Protein AF-A0A447U029-F1 (afdb_monomer_lite)

InterPro domains:
  IPR009736 Protein of unknown function DUF1307 [PF06998] (16-78)
  IPR036699 YehR-like superfamily [SSF160704] (14-79)

Organism: Salmonella enterica I (NCBI:txid59201)

pLDDT: mean 71.26, std 14.67, range [39.44, 90.0]

Foldseek 3Di:
DVVVVVVQVPDPFDWDWDWDWDADPNKIWIWIFTAGPPGTPDIDIDIDDDCVVLVHPDDVSSVVSVVVVVVVVCVPDVDD

Structure (mmCIF, N/CA/C/O backbone):
data_AF-A0A447U029-F1
#
_entry.id   AF-A0A447U029-F1
#
loop_
_atom_site.group_PDB
_atom_site.id
_atom_site.type_symbol
_atom_site.label_atom_id
_atom_site.label_alt_id
_atom_site.label_comp_id
_atom_site.label_asym_id
_atom_site.label_entity_id
_atom_site.label_seq_id
_atom_site.pdbx_PDB_ins_code
_atom_site.Cartn_x
_atom_site.Cartn_y
_atom_site.Cartn_z
_atom_site.occupancy
_atom_site.B_iso_or_equiv
_atom_site.auth_seq_id
_atom_site.auth_comp_id
_atom_site.auth_asym_id
_atom_site.auth_atom_id
_atom_site.pdbx_PDB_model_num
ATOM 1 N N . MET A 1 1 ? -25.014 12.493 9.021 1.00 50.81 1 MET A N 1
ATOM 2 C CA . MET A 1 1 ? -23.566 12.201 8.875 1.00 50.81 1 MET A CA 1
ATOM 3 C C . MET A 1 1 ? -22.781 12.346 10.190 1.00 50.81 1 MET A C 1
ATOM 5 O O . MET A 1 1 ? -21.812 11.634 10.394 1.00 50.81 1 MET A O 1
ATOM 9 N N . THR A 1 2 ? -23.221 13.189 11.131 1.00 42.19 2 THR A N 1
ATOM 10 C CA . THR A 1 2 ? -22.558 13.458 12.428 1.00 42.19 2 THR A CA 1
ATOM 11 C C . THR A 1 2 ? -22.658 12.342 13.478 1.00 42.19 2 THR A C 1
ATOM 13 O O . THR A 1 2 ? -21.811 12.259 14.363 1.00 42.19 2 THR A O 1
ATOM 16 N N . ALA A 1 3 ? -23.661 11.463 13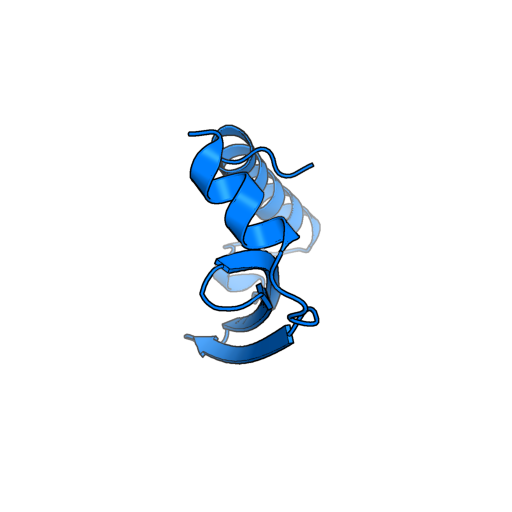.395 1.00 42.53 3 ALA A N 1
ATOM 17 C CA . ALA A 1 3 ? -23.850 10.379 14.366 1.00 42.53 3 ALA A CA 1
ATOM 18 C C . ALA A 1 3 ? -22.809 9.249 14.230 1.00 42.53 3 AL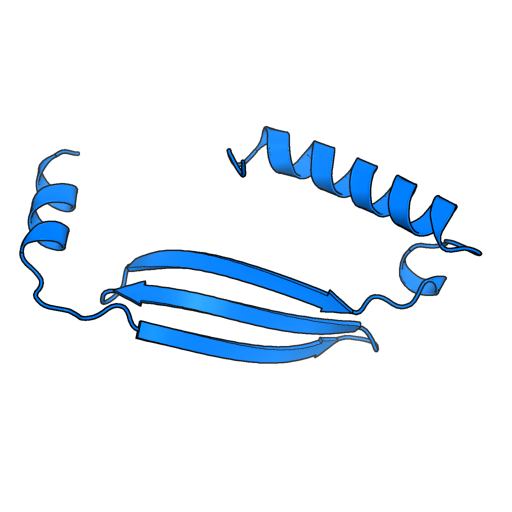A A C 1
ATOM 20 O O . ALA A 1 3 ? -22.396 8.672 15.231 1.00 42.53 3 ALA A O 1
ATOM 21 N N . PHE A 1 4 ? -22.345 8.971 13.006 1.00 45.78 4 PHE A N 1
ATOM 22 C CA . PHE A 1 4 ? -21.371 7.908 12.740 1.00 45.78 4 PHE A CA 1
ATOM 23 C C . PHE A 1 4 ? -19.988 8.275 13.296 1.00 45.78 4 PHE A C 1
ATOM 25 O O . PHE A 1 4 ? -19.376 7.483 14.001 1.00 45.78 4 PHE A O 1
ATOM 32 N N . ILE A 1 5 ? -19.567 9.531 13.100 1.00 50.50 5 ILE A N 1
ATOM 33 C CA . ILE A 1 5 ? -18.308 10.078 13.632 1.00 50.50 5 ILE A CA 1
ATOM 34 C C . ILE A 1 5 ? -18.265 10.004 15.169 1.00 50.50 5 ILE A C 1
ATOM 36 O O . ILE A 1 5 ? -17.246 9.630 15.745 1.00 50.50 5 ILE A O 1
ATOM 40 N N . LYS A 1 6 ? -19.385 10.300 15.850 1.00 44.94 6 LYS A N 1
ATOM 41 C CA . LYS A 1 6 ? -19.457 10.235 17.321 1.00 44.94 6 LYS A CA 1
ATOM 42 C C . LYS A 1 6 ? -19.319 8.817 17.879 1.00 44.94 6 LYS A C 1
ATOM 44 O O . LYS A 1 6 ? -18.781 8.668 18.971 1.00 44.94 6 LYS A O 1
ATOM 49 N N . LYS A 1 7 ? -19.768 7.786 17.153 1.00 47.03 7 LYS A N 1
ATOM 50 C CA . LYS A 1 7 ? -19.651 6.388 17.603 1.00 47.03 7 LYS A CA 1
ATOM 51 C C . LYS A 1 7 ? -18.194 5.904 17.583 1.00 47.03 7 LYS A C 1
ATOM 53 O O . LYS A 1 7 ? -17.783 5.193 18.490 1.00 47.03 7 LYS A O 1
ATOM 58 N N . 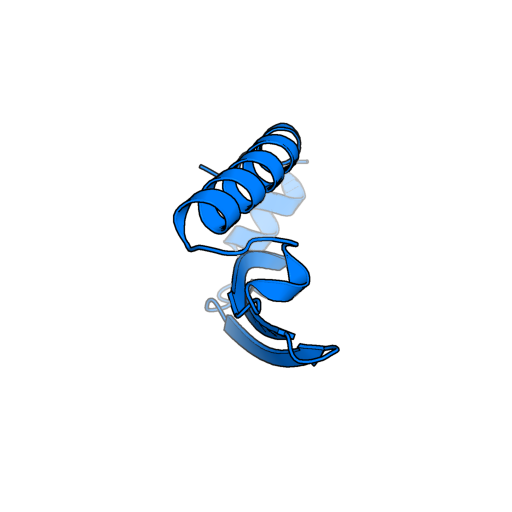ILE A 1 8 ? -17.403 6.369 16.612 1.00 52.69 8 ILE A N 1
ATOM 59 C CA . ILE A 1 8 ? -15.974 6.038 16.471 1.00 52.69 8 ILE A CA 1
ATOM 60 C C . ILE A 1 8 ? -15.155 6.646 17.620 1.00 52.69 8 ILE A C 1
ATOM 62 O O . ILE A 1 8 ? -14.281 5.988 18.171 1.00 52.69 8 ILE A O 1
ATOM 66 N N . ALA A 1 9 ? -15.476 7.876 18.039 1.00 52.84 9 ALA A N 1
ATOM 67 C CA . ALA A 1 9 ? -14.781 8.554 19.137 1.00 52.84 9 ALA A CA 1
ATOM 68 C C . ALA A 1 9 ? -15.024 7.918 20.523 1.00 52.84 9 ALA A C 1
ATOM 70 O O . ALA A 1 9 ? -14.273 8.188 21.457 1.00 52.84 9 ALA A O 1
ATOM 71 N N . ALA A 1 10 ? -16.066 7.090 20.664 1.00 52.38 10 ALA A N 1
ATOM 72 C CA . ALA A 1 10 ? -16.411 6.409 21.910 1.00 52.38 10 ALA A CA 1
ATOM 73 C C . ALA A 1 10 ? -15.848 4.979 22.010 1.00 52.38 10 ALA A C 1
ATOM 75 O O . ALA A 1 10 ? -15.884 4.401 23.098 1.00 52.38 10 ALA A O 1
ATOM 76 N N . SER A 1 11 ? -15.321 4.407 20.916 1.00 55.59 11 SER A N 1
ATOM 77 C CA . SER A 1 11 ? -14.683 3.091 20.972 1.00 55.59 11 SER A CA 1
ATOM 78 C C . SER A 1 11 ? -13.254 3.240 21.487 1.00 55.59 11 SER A C 1
ATOM 80 O O . SER A 1 11 ? -12.403 3.854 20.846 1.00 55.59 11 SER A O 1
ATOM 82 N N . LYS A 1 12 ? -12.976 2.656 22.655 1.00 55.66 12 LYS A N 1
ATOM 83 C CA . LYS A 1 12 ? -11.633 2.493 23.246 1.00 55.66 12 LYS A CA 1
ATOM 84 C C . LYS A 1 12 ? -10.752 1.505 22.457 1.00 55.66 12 LYS A C 1
ATOM 86 O O . LYS A 1 12 ? -9.819 0.935 23.013 1.00 55.66 12 LYS A O 1
ATOM 91 N N . GLU A 1 13 ? -11.053 1.270 21.185 1.00 61.78 13 GLU A N 1
ATOM 92 C CA . GLU A 1 13 ? -10.272 0.380 20.337 1.00 61.78 13 GLU A CA 1
ATOM 93 C C . GLU A 1 13 ? -8.959 1.062 19.958 1.00 61.78 13 GLU A C 1
ATOM 95 O O . GLU A 1 13 ? -8.914 2.129 19.331 1.00 61.78 13 GLU A O 1
ATOM 100 N N . SER A 1 14 ? -7.871 0.446 20.413 1.00 69.19 14 SER A N 1
ATOM 101 C CA . SER A 1 14 ? -6.520 0.761 19.975 1.00 69.19 14 SER A CA 1
ATOM 102 C C . SER A 1 14 ? -6.422 0.611 18.461 1.00 69.19 14 SER A C 1
ATOM 104 O O . SER A 1 14 ? -7.056 -0.260 17.879 1.00 69.19 14 SER A O 1
ATOM 106 N N . GLU A 1 15 ? -5.624 1.467 17.826 1.00 78.56 15 GLU A N 1
ATOM 107 C CA . GLU A 1 15 ? -5.303 1.303 16.411 1.00 78.56 15 GLU A CA 1
ATOM 108 C C . GLU A 1 15 ? -4.625 -0.051 16.197 1.00 78.56 15 GLU A C 1
ATOM 110 O O . GLU A 1 15 ? -3.590 -0.341 16.800 1.00 78.56 15 GLU A O 1
ATOM 115 N N . GLU A 1 16 ? -5.226 -0.874 15.348 1.00 83.25 16 GLU A N 1
ATOM 116 C CA . GLU A 1 16 ? -4.690 -2.166 14.956 1.00 83.25 16 GLU A CA 1
ATOM 117 C C . GLU A 1 16 ? -3.981 -2.045 13.611 1.00 83.25 16 GLU A C 1
ATOM 119 O O . GLU A 1 16 ? -4.326 -1.220 12.761 1.00 83.25 16 GLU A O 1
ATOM 124 N N . THR A 1 17 ? -2.947 -2.865 13.426 1.00 87.00 17 THR A N 1
ATOM 125 C CA . THR A 1 17 ? -2.161 -2.897 12.193 1.00 87.00 17 THR A CA 1
ATOM 126 C C . THR A 1 17 ? -2.171 -4.298 11.611 1.00 87.00 17 THR A C 1
ATOM 128 O O . THR A 1 17 ? -1.730 -5.238 12.268 1.00 87.00 17 THR A O 1
ATOM 131 N N . GLN A 1 18 ? -2.583 -4.423 10.351 1.00 85.88 18 GLN A N 1
ATOM 132 C CA . GLN A 1 18 ? -2.506 -5.675 9.604 1.00 85.88 18 GLN A CA 1
ATOM 133 C C . GLN A 1 18 ? -1.617 -5.508 8.378 1.00 85.88 18 GLN A C 1
ATOM 135 O O . GLN A 1 18 ? -1.743 -4.534 7.631 1.00 85.88 18 GLN A O 1
ATOM 140 N N . ARG A 1 19 ? -0.710 -6.465 8.167 1.00 90.00 19 ARG A N 1
ATOM 141 C CA . ARG A 1 19 ? 0.243 -6.450 7.052 1.00 90.00 19 ARG A CA 1
ATOM 142 C C . ARG A 1 19 ? 0.018 -7.640 6.138 1.00 90.00 19 ARG A C 1
ATOM 144 O O . ARG A 1 19 ? 0.064 -8.782 6.579 1.00 90.00 19 ARG A O 1
ATOM 151 N N . TYR A 1 20 ? -0.132 -7.355 4.854 1.00 87.19 20 TYR A N 1
ATOM 152 C CA . TYR A 1 20 ? -0.207 -8.350 3.799 1.00 87.19 20 TYR A CA 1
ATOM 153 C C . TYR A 1 20 ? 0.987 -8.192 2.877 1.00 87.19 20 TYR A C 1
ATOM 155 O O . TYR A 1 20 ? 1.305 -7.087 2.441 1.00 87.19 20 TYR A O 1
ATOM 163 N N . VAL A 1 21 ? 1.635 -9.307 2.568 1.00 88.62 21 VAL A N 1
ATOM 164 C CA . VAL A 1 21 ? 2.708 -9.366 1.579 1.00 88.62 21 VAL A CA 1
ATOM 165 C C . VAL A 1 21 ? 2.292 -10.375 0.526 1.00 88.62 21 VAL A C 1
ATOM 167 O O . VAL A 1 21 ? 1.988 -11.521 0.848 1.00 88.62 21 VAL A O 1
ATOM 170 N N . GLY A 1 22 ? 2.258 -9.941 -0.727 1.00 87.00 22 GLY A N 1
ATOM 171 C CA . GLY A 1 22 ? 1.924 -10.779 -1.868 1.00 87.00 22 GLY A CA 1
ATOM 172 C C . GLY A 1 22 ? 2.941 -10.602 -2.983 1.00 87.00 22 GLY A C 1
ATOM 173 O O . GLY A 1 22 ? 3.557 -9.546 -3.118 1.00 87.00 22 GLY A O 1
ATOM 174 N N . ASN A 1 23 ? 3.107 -11.636 -3.800 1.00 86.06 23 ASN A N 1
ATOM 175 C CA . ASN A 1 23 ? 3.844 -11.539 -5.051 1.00 86.06 23 ASN A CA 1
ATOM 176 C C . ASN A 1 23 ? 2.889 -11.832 -6.208 1.00 86.06 23 ASN A C 1
ATOM 178 O O . ASN A 1 23 ? 2.281 -12.899 -6.255 1.00 86.06 23 ASN A O 1
ATOM 182 N N . LEU A 1 24 ? 2.743 -10.878 -7.121 1.00 79.38 24 LEU A N 1
ATOM 183 C CA . LEU A 1 24 ? 1.900 -10.994 -8.308 1.00 79.38 24 LEU A CA 1
ATOM 1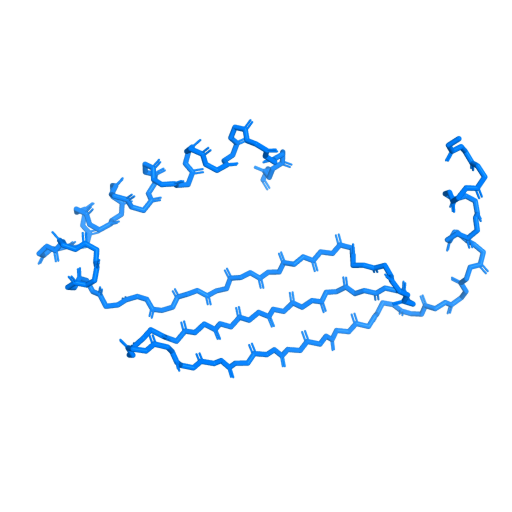84 C C . LEU A 1 24 ? 2.776 -10.787 -9.539 1.00 79.38 24 LEU A C 1
ATOM 186 O O . LEU A 1 24 ? 3.282 -9.691 -9.763 1.00 79.38 24 LEU A O 1
ATOM 190 N N . ASN A 1 25 ? 2.972 -11.840 -10.337 1.00 78.31 25 ASN A N 1
ATOM 191 C CA . ASN A 1 25 ? 3.777 -11.802 -11.566 1.00 78.31 25 ASN A CA 1
ATOM 192 C C . ASN A 1 25 ? 5.183 -11.192 -11.369 1.00 78.31 25 ASN A C 1
ATOM 194 O O . ASN A 1 25 ? 5.661 -10.423 -12.203 1.00 78.31 25 ASN A O 1
ATOM 198 N N . GLY A 1 26 ? 5.845 -11.506 -10.248 1.00 75.50 26 GLY A N 1
ATOM 199 C CA . GLY A 1 26 ? 7.179 -10.989 -9.925 1.00 75.50 26 GLY A CA 1
ATOM 200 C C . GLY A 1 26 ? 7.193 -9.581 -9.321 1.00 75.50 26 GLY A C 1
ATOM 201 O O . GLY A 1 26 ? 8.268 -9.063 -9.022 1.00 75.50 26 GLY A O 1
ATOM 202 N N . ILE A 1 27 ? 6.025 -8.973 -9.106 1.00 81.31 27 ILE A N 1
ATOM 203 C CA . ILE A 1 27 ? 5.857 -7.711 -8.383 1.00 81.31 27 ILE A CA 1
ATOM 204 C C . ILE A 1 27 ? 5.551 -8.043 -6.927 1.00 81.31 27 ILE A C 1
ATOM 206 O O . ILE A 1 27 ? 4.529 -8.662 -6.628 1.00 81.31 27 ILE A O 1
ATOM 210 N N . GLU A 1 28 ? 6.421 -7.622 -6.013 1.00 85.38 28 GLU A N 1
ATOM 211 C CA . GLU A 1 28 ? 6.145 -7.724 -4.579 1.00 85.38 28 GLU A CA 1
ATOM 212 C C . GLU A 1 28 ? 5.276 -6.539 -4.154 1.00 85.38 28 GLU A C 1
ATOM 214 O O . GLU A 1 28 ? 5.599 -5.381 -4.427 1.00 85.38 28 GLU A O 1
ATOM 219 N N . ILE A 1 29 ? 4.161 -6.839 -3.501 1.00 88.12 29 ILE A N 1
ATOM 220 C CA . ILE A 1 29 ? 3.193 -5.870 -3.003 1.00 88.12 29 ILE A CA 1
ATOM 221 C C . ILE A 1 29 ? 3.097 -6.057 -1.497 1.00 88.12 29 ILE A C 1
ATOM 223 O O . ILE A 1 29 ? 2.803 -7.155 -1.021 1.00 88.12 29 ILE A O 1
ATOM 227 N N . LYS A 1 30 ? 3.330 -4.982 -0.751 1.00 88.88 30 LYS A N 1
ATOM 228 C CA . LYS A 1 30 ? 3.128 -4.928 0.694 1.00 88.88 30 LYS A CA 1
ATOM 229 C C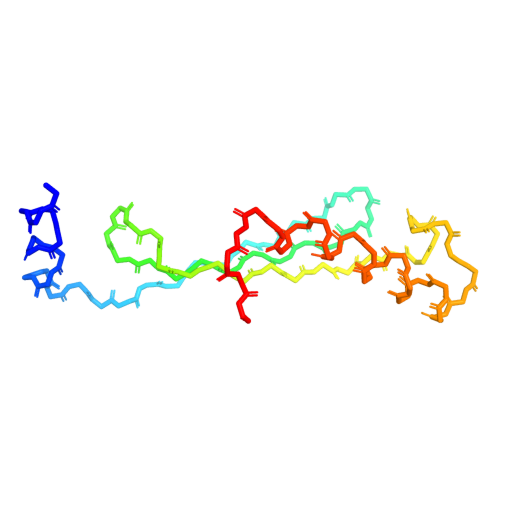 . LYS A 1 30 ? 2.032 -3.923 0.992 1.00 88.88 30 LYS A C 1
ATOM 231 O O . LYS A 1 30 ? 2.140 -2.754 0.635 1.00 88.88 30 LYS A O 1
ATOM 236 N N . LEU A 1 31 ? 0.981 -4.391 1.646 1.00 88.94 31 LEU A N 1
ATOM 237 C CA . LEU A 1 31 ? -0.135 -3.573 2.092 1.00 88.94 31 LEU A CA 1
ATOM 238 C C . LEU A 1 31 ? -0.139 -3.562 3.611 1.00 88.94 31 LEU A C 1
ATOM 240 O O . LEU A 1 31 ? -0.238 -4.612 4.241 1.00 88.94 31 LEU A O 1
ATOM 244 N N . THR A 1 32 ? -0.041 -2.376 4.194 1.00 87.12 32 THR A N 1
ATOM 245 C CA . THR A 1 32 ? -0.201 -2.177 5.632 1.00 87.12 32 THR A CA 1
ATOM 246 C C . THR A 1 32 ? -1.473 -1.380 5.873 1.00 87.12 32 THR A C 1
ATOM 248 O O . THR A 1 32 ? -1.585 -0.235 5.432 1.00 87.12 32 THR A O 1
ATOM 251 N N . TYR A 1 33 ? -2.419 -1.984 6.581 1.00 84.69 33 TYR A N 1
ATOM 252 C CA . TYR A 1 33 ? -3.675 -1.368 6.986 1.00 84.69 33 TYR A CA 1
ATOM 253 C C . TYR A 1 33 ? -3.610 -0.978 8.453 1.00 84.69 33 TYR A C 1
ATOM 255 O O . TYR A 1 33 ? -3.273 -1.808 9.293 1.00 84.69 33 TYR A O 1
ATOM 263 N N . TYR A 1 34 ? -3.976 0.264 8.740 1.00 84.75 34 TYR A N 1
ATOM 264 C CA . TYR A 1 34 ? -4.230 0.769 10.082 1.00 84.75 34 TYR A CA 1
ATOM 265 C C . TYR A 1 34 ? -5.737 0.936 10.222 1.00 84.75 34 TYR A C 1
ATOM 267 O O . TYR A 1 34 ? -6.336 1.690 9.449 1.00 84.75 34 TYR A O 1
ATOM 275 N N . TYR A 1 35 ? -6.354 0.220 11.153 1.00 83.12 35 TYR A N 1
ATOM 276 C CA . TYR A 1 35 ? -7.806 0.203 11.322 1.00 83.12 35 TYR A CA 1
ATOM 277 C C . TYR A 1 35 ? -8.203 0.271 12.798 1.00 83.12 35 TYR A C 1
ATOM 279 O O . TYR A 1 35 ? -7.387 0.049 13.694 1.00 83.12 35 TYR A O 1
ATOM 287 N N . LYS A 1 36 ? -9.460 0.638 13.045 1.00 84.25 36 LYS A N 1
ATOM 288 C CA . LYS A 1 36 ? -10.115 0.568 14.357 1.00 84.25 36 LYS A CA 1
ATOM 289 C C . LYS A 1 36 ? -11.496 -0.038 14.150 1.00 84.25 36 LYS A C 1
ATOM 291 O O . LYS A 1 36 ? -12.313 0.561 13.442 1.00 84.25 36 LYS A O 1
ATOM 296 N N . GLY A 1 37 ? -11.733 -1.218 14.715 1.00 81.75 37 GLY A N 1
ATOM 297 C CA . GLY A 1 37 ? -12.907 -2.030 14.397 1.00 81.75 37 GLY A CA 1
ATOM 298 C C . GLY A 1 37 ? -13.022 -2.273 12.890 1.00 81.75 37 GLY A C 1
ATOM 299 O O . GLY A 1 37 ? -12.037 -2.555 12.215 1.00 81.75 37 GLY A O 1
ATOM 300 N N . ASP A 1 38 ? -14.211 -2.072 12.325 1.00 79.94 38 ASP A N 1
ATOM 301 C CA . ASP A 1 38 ? -14.475 -2.258 10.889 1.00 79.94 38 ASP A CA 1
ATOM 302 C C . ASP A 1 38 ? -14.029 -1.084 9.987 1.00 79.94 38 ASP A C 1
ATOM 304 O O . ASP A 1 38 ? -14.376 -1.036 8.805 1.00 79.94 38 ASP A O 1
ATOM 308 N N . ILE A 1 39 ? -13.295 -0.097 10.518 1.00 80.00 39 ILE A N 1
ATOM 309 C CA . ILE A 1 39 ? -12.943 1.131 9.788 1.00 80.00 39 ILE A CA 1
ATOM 310 C C . ILE A 1 39 ? -11.439 1.203 9.534 1.00 80.00 39 ILE A C 1
ATOM 312 O O . ILE A 1 39 ? -10.643 1.344 10.462 1.00 80.00 39 ILE A O 1
ATOM 316 N N . VAL A 1 40 ? -11.051 1.215 8.256 1.00 80.31 40 VAL A N 1
ATOM 317 C CA . VAL A 1 40 ? -9.675 1.504 7.830 1.00 80.31 40 VAL A CA 1
ATOM 318 C C . VAL A 1 40 ? -9.414 3.008 7.919 1.00 80.31 40 VAL A C 1
ATOM 320 O O . VAL A 1 40 ? -10.091 3.805 7.274 1.00 80.31 40 VAL A O 1
ATOM 323 N N . LEU A 1 41 ? -8.412 3.391 8.708 1.00 83.81 41 LEU A N 1
ATOM 324 C CA . LEU A 1 41 ? -7.987 4.778 8.904 1.00 83.81 41 LEU A CA 1
ATOM 325 C C . LEU A 1 41 ? -6.915 5.193 7.899 1.00 83.81 41 LEU A C 1
ATOM 327 O O . LEU A 1 41 ? -6.943 6.299 7.367 1.00 83.81 41 LEU A O 1
ATOM 331 N N . ARG A 1 42 ? -5.948 4.303 7.657 1.00 82.50 42 ARG A N 1
ATOM 332 C CA . ARG A 1 42 ? -4.832 4.544 6.744 1.00 82.50 42 ARG A CA 1
ATOM 333 C C . ARG A 1 42 ? -4.435 3.250 6.062 1.00 82.50 42 ARG A C 1
ATOM 335 O O . ARG A 1 42 ? -4.326 2.206 6.700 1.00 82.50 42 ARG A O 1
ATOM 342 N N . GLN A 1 43 ? -4.138 3.353 4.777 1.00 83.06 43 GLN A N 1
ATOM 343 C CA . GLN A 1 43 ? -3.520 2.287 4.008 1.00 83.06 43 GLN A CA 1
ATOM 344 C C . GLN A 1 43 ? -2.169 2.777 3.493 1.00 83.06 43 GLN A C 1
ATOM 346 O O . GLN A 1 43 ? -2.079 3.842 2.885 1.00 83.06 43 GLN A O 1
ATOM 351 N N . ILE A 1 44 ? -1.127 1.986 3.725 1.00 86.00 44 ILE A N 1
ATOM 352 C CA . ILE A 1 44 ? 0.184 2.165 3.106 1.00 86.00 44 ILE A CA 1
ATOM 353 C C . ILE A 1 44 ? 0.357 1.035 2.101 1.00 86.00 44 ILE A C 1
ATOM 355 O O . ILE A 1 44 ? 0.204 -0.137 2.448 1.00 86.00 44 ILE A O 1
ATOM 359 N N . SER A 1 45 ? 0.657 1.399 0.858 1.00 83.06 45 SER A N 1
ATOM 360 C CA . SER A 1 45 ? 0.937 0.449 -0.210 1.00 83.06 45 SER A CA 1
ATOM 361 C C . SER A 1 45 ? 2.362 0.641 -0.695 1.00 83.06 45 SER A C 1
ATOM 363 O O . SER A 1 45 ? 2.710 1.698 -1.223 1.00 83.06 45 SER A O 1
ATOM 365 N N . GLU A 1 46 ? 3.183 -0.381 -0.514 1.00 85.06 46 GLU A N 1
ATOM 366 C CA . GLU A 1 46 ? 4.552 -0.420 -1.003 1.00 85.06 46 GLU A CA 1
ATOM 367 C C . GLU A 1 46 ? 4.636 -1.455 -2.122 1.00 85.06 46 GLU A C 1
ATOM 369 O O . GLU A 1 46 ? 4.265 -2.619 -1.957 1.00 85.06 46 GLU A O 1
ATOM 374 N N . HIS A 1 47 ? 5.134 -1.030 -3.279 1.00 82.62 47 HIS A N 1
ATOM 375 C CA . HIS A 1 47 ? 5.269 -1.889 -4.447 1.00 82.62 47 HIS A CA 1
ATOM 376 C C . HIS A 1 47 ? 6.729 -1.959 -4.866 1.00 82.62 47 HIS A C 1
ATOM 378 O O . HIS A 1 47 ? 7.373 -0.935 -5.098 1.00 82.62 47 HIS A O 1
ATOM 384 N N . LYS A 1 48 ? 7.237 -3.176 -5.033 1.00 82.69 48 LYS A N 1
ATOM 385 C CA . LYS A 1 48 ? 8.525 -3.429 -5.667 1.00 82.69 48 LYS A CA 1
ATOM 386 C C . LYS A 1 48 ? 8.269 -3.879 -7.098 1.00 82.69 48 LYS A C 1
ATOM 388 O O . LYS A 1 48 ? 7.993 -5.047 -7.364 1.00 82.69 48 LYS A O 1
ATOM 393 N N . LEU A 1 49 ? 8.332 -2.916 -8.010 1.00 77.25 49 LEU A N 1
ATOM 394 C CA . LEU A 1 49 ? 8.147 -3.130 -9.441 1.00 77.25 49 LEU A CA 1
ATOM 395 C C . LEU A 1 49 ? 9.503 -3.379 -10.109 1.00 77.25 49 LEU A C 1
ATOM 397 O O . LEU A 1 49 ? 10.483 -2.690 -9.827 1.00 77.25 49 LEU A O 1
ATOM 401 N N . LEU A 1 50 ? 9.558 -4.351 -11.019 1.00 73.25 50 LEU A N 1
ATOM 402 C CA . LEU A 1 50 ? 10.699 -4.500 -11.920 1.00 73.25 50 LEU A CA 1
ATOM 403 C C . LEU A 1 50 ? 10.627 -3.402 -12.985 1.00 73.25 50 LEU A C 1
ATOM 405 O O . LEU A 1 50 ? 9.568 -3.161 -13.546 1.00 73.25 50 LEU A O 1
ATOM 409 N N . TYR A 1 51 ? 11.749 -2.789 -13.358 1.00 69.75 51 TYR A N 1
ATOM 410 C CA . TYR A 1 51 ? 11.747 -1.738 -14.391 1.00 69.75 51 TYR A CA 1
ATOM 411 C C . TYR A 1 51 ? 11.108 -2.177 -15.720 1.00 69.75 51 TYR A C 1
ATOM 413 O O . TYR A 1 51 ? 10.389 -1.406 -16.356 1.00 69.75 51 TYR A O 1
ATOM 421 N N . LYS A 1 52 ? 11.263 -3.460 -16.074 1.00 70.56 52 LYS A N 1
ATOM 422 C CA . LYS A 1 52 ? 10.617 -4.070 -17.244 1.00 70.56 52 LYS A CA 1
ATOM 423 C C . LYS A 1 52 ? 9.087 -3.972 -17.211 1.00 70.56 52 LYS A C 1
ATOM 425 O O . LYS A 1 52 ? 8.487 -3.817 -18.271 1.00 70.56 52 LYS A O 1
ATOM 430 N N . THR A 1 53 ? 8.446 -4.033 -16.037 1.00 69.62 53 THR A N 1
ATOM 431 C CA . THR A 1 53 ? 6.977 -3.924 -15.937 1.00 69.62 53 THR A CA 1
ATOM 432 C C . THR A 1 53 ? 6.485 -2.498 -16.170 1.00 69.62 53 THR A C 1
ATOM 434 O O . THR A 1 53 ? 5.364 -2.313 -16.631 1.00 69.62 53 THR A O 1
ATOM 437 N N . LEU A 1 54 ? 7.339 -1.496 -15.946 1.00 68.50 54 LEU A N 1
ATOM 438 C CA . LEU A 1 54 ? 7.067 -0.085 -16.237 1.00 68.50 54 LEU A CA 1
ATOM 439 C C . LEU A 1 54 ? 7.474 0.334 -17.659 1.00 68.50 54 LEU A C 1
ATOM 441 O O . LEU A 1 54 ? 7.438 1.526 -17.972 1.00 68.50 54 LEU A O 1
ATOM 445 N N . LYS A 1 55 ? 7.875 -0.630 -18.508 1.00 70.25 55 LYS A N 1
ATOM 446 C CA . LYS A 1 55 ? 8.475 -0.397 -19.836 1.00 70.25 55 LYS A CA 1
ATOM 447 C C . LYS A 1 55 ? 9.608 0.640 -19.795 1.00 70.25 55 LYS A C 1
ATOM 449 O O . LYS A 1 55 ? 9.806 1.378 -20.753 1.00 70.25 55 LYS A O 1
ATOM 454 N N . ALA A 1 56 ? 10.328 0.699 -18.677 1.00 72.81 56 ALA A N 1
ATOM 455 C CA . ALA A 1 56 ? 11.406 1.647 -18.453 1.00 72.81 56 ALA A CA 1
ATOM 456 C C . ALA A 1 56 ? 12.754 0.931 -18.558 1.00 72.81 56 ALA A C 1
ATOM 458 O O . ALA A 1 56 ? 12.932 -0.159 -18.007 1.00 72.81 56 ALA A O 1
ATOM 459 N N . ASN A 1 57 ? 13.708 1.553 -19.250 1.00 74.25 57 ASN A N 1
ATOM 460 C CA . ASN A 1 57 ? 15.054 1.000 -19.418 1.00 74.25 57 ASN A CA 1
ATOM 461 C C . ASN A 1 57 ? 16.031 1.511 -18.347 1.00 74.25 57 ASN A C 1
ATOM 463 O O . ASN A 1 57 ? 17.092 0.924 -18.145 1.00 74.25 57 ASN A O 1
ATOM 467 N N . ASN A 1 58 ? 15.670 2.586 -17.643 1.00 76.88 58 ASN A N 1
ATOM 468 C CA . ASN A 1 58 ? 16.467 3.209 -16.592 1.00 76.88 58 ASN A CA 1
ATOM 469 C C . ASN A 1 58 ? 15.575 3.784 -15.470 1.00 76.88 58 ASN A C 1
ATOM 471 O O . ASN A 1 58 ? 14.346 3.823 -15.570 1.00 76.88 58 ASN A O 1
ATOM 475 N N . LYS A 1 59 ? 16.217 4.223 -14.380 1.00 76.50 59 LYS A N 1
ATOM 476 C CA . LYS A 1 59 ? 15.556 4.758 -13.180 1.00 76.50 59 LYS A CA 1
ATOM 477 C C . LYS A 1 59 ? 14.757 6.040 -13.455 1.00 76.50 59 LYS A C 1
ATOM 479 O O . LYS A 1 59 ? 13.679 6.192 -12.891 1.00 76.50 59 LYS A O 1
ATOM 484 N N . GLU A 1 60 ? 15.261 6.937 -14.303 1.00 80.19 60 GLU A N 1
ATOM 485 C CA . GLU A 1 60 ? 14.600 8.214 -14.618 1.00 80.19 60 GLU A CA 1
ATOM 486 C C . GLU A 1 60 ? 13.289 8.010 -15.379 1.00 80.19 60 GLU A C 1
ATOM 488 O O . GLU A 1 60 ? 12.260 8.567 -14.997 1.00 80.19 60 GLU A O 1
ATOM 493 N N . GLU A 1 61 ? 13.287 7.157 -16.405 1.00 76.81 61 GLU A N 1
ATOM 494 C CA . GLU A 1 61 ? 12.069 6.815 -17.148 1.00 76.81 61 GLU A CA 1
ATOM 495 C C . GLU A 1 61 ? 11.039 6.128 -16.247 1.00 76.81 61 GLU A C 1
ATOM 497 O O . GLU A 1 61 ? 9.845 6.425 -16.310 1.00 76.81 61 GLU A O 1
ATOM 502 N N . ALA A 1 62 ? 11.498 5.244 -15.358 1.00 75.81 62 ALA A N 1
ATOM 503 C CA . ALA A 1 62 ? 10.626 4.571 -14.405 1.00 75.81 62 ALA A CA 1
ATOM 504 C C . ALA A 1 62 ? 9.988 5.555 -13.421 1.00 75.81 62 ALA A C 1
ATOM 506 O O . ALA A 1 62 ? 8.791 5.458 -13.148 1.00 75.81 62 ALA A O 1
ATOM 507 N N . GLN A 1 63 ? 10.771 6.512 -12.918 1.00 77.69 63 GLN A N 1
ATOM 508 C CA . GLN A 1 63 ? 10.289 7.546 -12.013 1.00 77.69 63 GLN A CA 1
ATOM 509 C C . GLN A 1 63 ? 9.270 8.448 -12.714 1.00 77.69 63 GLN A C 1
ATOM 511 O O . GLN A 1 63 ? 8.179 8.638 -12.188 1.00 77.69 63 GLN A O 1
ATOM 516 N N . LYS A 1 64 ? 9.550 8.890 -13.943 1.00 79.81 64 LYS A N 1
ATOM 517 C CA . LYS A 1 64 ? 8.623 9.715 -14.728 1.00 79.81 64 LYS A CA 1
ATOM 518 C C . LYS A 1 64 ? 7.296 8.998 -15.009 1.00 79.81 64 LYS A C 1
ATOM 520 O O . LYS A 1 64 ? 6.227 9.592 -14.851 1.00 79.81 64 LYS A O 1
ATOM 525 N N . ASN A 1 65 ? 7.345 7.714 -15.369 1.00 74.81 65 ASN A N 1
ATOM 526 C CA . ASN A 1 65 ? 6.144 6.906 -15.605 1.00 74.81 65 ASN A CA 1
ATOM 527 C C . ASN A 1 65 ? 5.350 6.672 -14.306 1.00 74.81 65 ASN A C 1
ATOM 529 O O . ASN A 1 65 ? 4.115 6.740 -14.306 1.00 74.81 65 ASN A O 1
ATOM 533 N N . ALA A 1 66 ? 6.044 6.438 -13.189 1.00 72.19 66 ALA A N 1
ATOM 534 C CA . ALA A 1 66 ? 5.426 6.281 -11.875 1.00 72.19 66 ALA A CA 1
ATOM 535 C C . ALA A 1 66 ? 4.790 7.590 -11.377 1.00 72.19 66 ALA A C 1
ATOM 537 O O . ALA A 1 66 ? 3.660 7.572 -10.892 1.00 72.19 66 ALA A O 1
ATOM 538 N N . GLU A 1 67 ? 5.463 8.729 -11.545 1.00 73.69 67 GLU A N 1
ATOM 539 C CA . GLU A 1 67 ? 4.946 10.054 -11.186 1.00 73.69 67 GLU A CA 1
ATOM 540 C C . GLU A 1 67 ? 3.737 10.442 -12.033 1.00 73.69 67 GLU A C 1
ATOM 542 O O . GLU A 1 67 ? 2.742 10.928 -11.493 1.00 73.69 67 GLU A O 1
ATOM 547 N N . SER A 1 68 ? 3.772 10.165 -13.341 1.00 71.00 68 SER A N 1
ATOM 548 C CA . SER A 1 68 ? 2.609 10.381 -14.205 1.00 71.00 68 SER A CA 1
ATOM 549 C C . SER A 1 68 ? 1.407 9.557 -13.739 1.00 71.00 68 SER A C 1
ATOM 551 O O . SER A 1 68 ? 0.294 10.074 -13.694 1.00 71.00 68 SER A O 1
ATOM 553 N N . SER A 1 69 ? 1.630 8.301 -13.348 1.00 68.75 69 SER A N 1
ATOM 554 C CA . SER A 1 69 ? 0.574 7.430 -12.816 1.00 68.75 69 SER A CA 1
ATOM 555 C C . SER A 1 69 ? 0.060 7.924 -11.456 1.00 68.75 69 SER A C 1
ATOM 557 O O . SER A 1 69 ? -1.143 7.899 -11.193 1.00 68.75 69 SER A O 1
ATOM 559 N N . ARG A 1 70 ? 0.956 8.435 -10.599 1.00 66.00 70 ARG A N 1
ATOM 560 C CA . ARG A 1 70 ? 0.618 8.987 -9.279 1.00 66.00 70 ARG A CA 1
ATOM 561 C C . ARG A 1 70 ? -0.207 10.268 -9.383 1.00 66.00 70 ARG A C 1
ATOM 563 O O . ARG A 1 70 ? -1.169 10.421 -8.635 1.00 66.00 70 ARG A O 1
ATOM 570 N N . ARG A 1 71 ? 0.117 11.156 -10.327 1.00 64.12 71 ARG A N 1
ATOM 571 C CA . ARG A 1 71 ? -0.622 12.409 -10.560 1.00 64.12 71 ARG A CA 1
ATOM 572 C C . ARG A 1 71 ? -2.055 12.158 -11.040 1.00 64.12 71 ARG A C 1
ATOM 574 O O . ARG A 1 71 ? -2.961 12.889 -10.656 1.00 64.12 71 ARG A O 1
ATOM 581 N N . SER A 1 72 ? -2.284 11.110 -11.831 1.00 61.00 72 SER A N 1
ATOM 582 C CA . SER A 1 72 ? -3.642 10.698 -12.209 1.00 61.00 72 SER A CA 1
ATOM 583 C C . 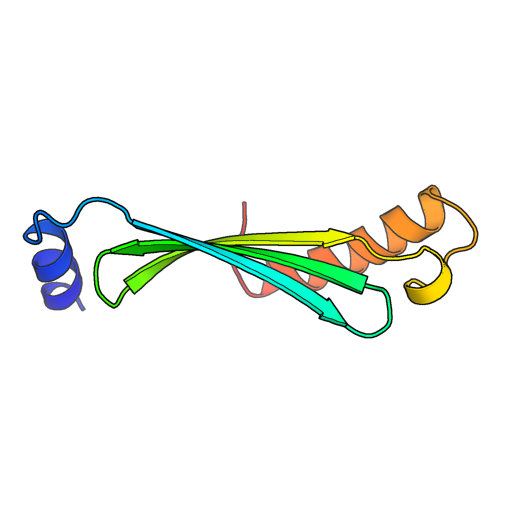SER A 1 72 ? -4.454 10.178 -11.014 1.00 61.00 72 SER A C 1
ATOM 585 O O . SER A 1 72 ? -5.667 10.364 -10.978 1.00 61.00 72 SER A O 1
ATOM 587 N N . LEU A 1 73 ? -3.795 9.565 -10.024 1.00 55.06 73 LEU A N 1
ATOM 588 C CA . LEU A 1 73 ? -4.439 9.027 -8.823 1.00 55.06 73 LEU A CA 1
ATOM 589 C C . LEU A 1 73 ? -4.712 10.108 -7.758 1.00 55.06 73 LEU A C 1
ATOM 591 O O . LEU A 1 73 ? -5.758 10.072 -7.110 1.00 55.06 73 LEU A O 1
ATOM 595 N N . SER A 1 74 ? -3.827 11.103 -7.611 1.00 53.06 74 SER A N 1
ATOM 596 C CA . SER A 1 74 ? -4.007 12.211 -6.653 1.00 53.06 74 SER A CA 1
ATOM 597 C C . SER A 1 74 ? -5.169 13.144 -7.013 1.00 53.06 74 SER A C 1
ATOM 599 O O . SER A 1 74 ? -5.663 13.870 -6.158 1.00 53.06 74 SER A O 1
ATOM 601 N N . GLY A 1 75 ? -5.636 13.123 -8.268 1.00 54.16 75 GLY A N 1
ATOM 602 C CA . GLY A 1 75 ? -6.856 13.826 -8.676 1.00 54.16 75 GLY A CA 1
ATOM 603 C C . GLY A 1 75 ? -8.148 13.207 -8.121 1.00 54.16 75 GLY A C 1
ATOM 604 O O . GLY A 1 75 ? -9.176 13.876 -8.116 1.00 54.16 75 GLY A O 1
ATOM 605 N N . TYR A 1 76 ? -8.105 11.955 -7.648 1.00 46.97 76 TYR A N 1
ATOM 606 C CA . TYR A 1 76 ? -9.276 11.201 -7.174 1.00 46.97 76 TYR A CA 1
ATOM 607 C C . TYR A 1 76 ? -9.334 11.005 -5.660 1.00 46.97 76 TYR A C 1
ATOM 609 O O . TYR A 1 76 ? -10.410 10.808 -5.101 1.00 46.97 76 TYR A O 1
ATOM 617 N N . ALA A 1 77 ? -8.195 11.055 -4.984 1.00 48.66 77 ALA A N 1
ATOM 618 C CA . ALA A 1 77 ? -8.122 10.917 -3.543 1.00 48.66 77 ALA A CA 1
ATOM 619 C C . ALA A 1 77 ? -7.098 11.931 -3.050 1.00 48.66 77 ALA A C 1
ATOM 621 O O . ALA A 1 77 ? -5.962 11.901 -3.515 1.00 48.66 77 ALA A O 1
ATOM 622 N N . GLY A 1 78 ? -7.515 12.832 -2.156 1.00 42.25 78 GLY A N 1
ATOM 623 C CA . GLY A 1 78 ? -6.670 13.836 -1.504 1.00 42.25 78 GLY A CA 1
ATOM 624 C C . GLY A 1 78 ? -5.590 13.203 -0.624 1.00 42.25 78 GLY A C 1
ATOM 625 O O . GLY A 1 78 ? -5.628 13.320 0.595 1.00 42.25 78 GLY A O 1
ATOM 626 N N . PHE A 1 79 ? -4.668 12.489 -1.258 1.00 41.84 79 PHE A N 1
ATOM 627 C CA . PHE A 1 79 ? -3.394 12.062 -0.717 1.00 41.84 79 PHE A CA 1
ATOM 628 C C . PHE A 1 79 ? -2.452 13.256 -0.829 1.00 41.84 79 PHE A C 1
ATOM 630 O O . PHE A 1 79 ? -1.945 13.541 -1.916 1.00 41.84 79 PHE A O 1
ATOM 637 N N . ASP A 1 80 ? -2.293 13.954 0.289 1.00 39.44 80 ASP A N 1
ATOM 638 C CA . ASP A 1 80 ? -1.104 14.761 0.565 1.00 39.44 80 ASP A CA 1
ATOM 639 C C . ASP A 1 80 ? 0.083 13.818 0.849 1.00 39.44 80 ASP A C 1
ATOM 641 O O . ASP A 1 80 ? -0.104 12.858 1.640 1.00 39.44 80 ASP A O 1
#

Secondary structure (DSSP, 8-state):
-HHHHHHHHH--PPPEEEEEEEEETTEEEEEEEEEETTEEEEEEEEEE--GGGGT-SSHHHHHHHHHHHHHHHHTTS---

Radius of gyration: 17.36 Å; chains: 1; bounding box: 40×27×43 Å

Sequence (80 aa):
MTAFIKKIAASKESEETQRYVGNLNGIEIKLTYYYKGDIVLRQISEHKLLYKTLKANNKEEAQKNAESSRRSLSGYAGFD